Protein AF-L0NJ47-F1 (afdb_monomer)

Structure (mmCIF, N/CA/C/O backbone):
data_AF-L0NJ47-F1
#
_entry.id   AF-L0NJ47-F1
#
loop_
_atom_site.group_PDB
_atom_site.id
_atom_site.type_symbol
_atom_site.label_atom_id
_atom_site.label_alt_id
_atom_site.label_comp_id
_atom_site.label_asym_id
_atom_site.label_entity_id
_atom_site.label_seq_id
_atom_site.pdbx_PDB_ins_code
_atom_site.Cartn_x
_atom_site.Cartn_y
_atom_site.Cartn_z
_atom_site.occupancy
_atom_site.B_iso_or_equiv
_atom_site.auth_seq_id
_atom_site.auth_comp_id
_atom_site.auth_asym_id
_atom_site.auth_atom_id
_atom_site.pdbx_PDB_model_num
ATOM 1 N N . MET A 1 1 ? 11.179 1.563 -10.324 1.00 64.19 1 MET A N 1
ATOM 2 C CA . MET A 1 1 ? 9.768 1.671 -10.768 1.00 64.19 1 MET A CA 1
ATOM 3 C C . MET A 1 1 ? 8.957 0.706 -9.921 1.00 64.19 1 MET A C 1
ATOM 5 O O . MET A 1 1 ? 9.406 -0.423 -9.773 1.00 64.19 1 MET A O 1
ATOM 9 N N . GLY A 1 2 ? 7.845 1.133 -9.319 1.00 78.00 2 GLY A N 1
ATOM 10 C CA . GLY A 1 2 ? 6.955 0.209 -8.604 1.00 78.00 2 GLY A CA 1
ATOM 11 C C . GLY A 1 2 ? 6.116 -0.591 -9.601 1.00 78.00 2 GLY A C 1
ATOM 12 O O . GLY A 1 2 ? 5.526 0.007 -10.495 1.00 78.00 2 GLY A O 1
ATOM 13 N N . THR A 1 3 ? 6.097 -1.918 -9.476 1.00 94.94 3 THR A N 1
ATOM 14 C CA . THR A 1 3 ? 5.353 -2.841 -10.362 1.00 94.94 3 THR A CA 1
ATOM 15 C C . THR A 1 3 ? 4.193 -3.537 -9.647 1.00 94.94 3 THR A C 1
ATOM 17 O O . THR A 1 3 ? 3.589 -4.455 -10.192 1.00 94.94 3 THR A O 1
ATOM 20 N N . GLU A 1 4 ? 3.888 -3.115 -8.422 1.00 97.00 4 GLU A N 1
ATOM 21 C CA . GLU A 1 4 ? 2.841 -3.689 -7.580 1.00 97.00 4 GLU A CA 1
ATOM 22 C C . GLU A 1 4 ? 1.728 -2.655 -7.341 1.00 97.00 4 GLU A C 1
ATOM 24 O O . GLU A 1 4 ? 2.001 -1.464 -7.173 1.00 97.00 4 GLU A O 1
ATOM 29 N N . ILE A 1 5 ? 0.477 -3.116 -7.289 1.00 97.69 5 ILE A N 1
ATOM 30 C CA . ILE A 1 5 ? -0.688 -2.327 -6.864 1.00 97.69 5 ILE A CA 1
ATOM 31 C C . ILE A 1 5 ? -1.153 -2.869 -5.514 1.00 97.69 5 ILE A C 1
ATOM 33 O O . ILE A 1 5 ? -1.435 -4.059 -5.390 1.00 97.69 5 ILE A O 1
ATOM 37 N N . ALA A 1 6 ? -1.263 -1.998 -4.511 1.00 97.94 6 ALA A N 1
ATOM 38 C CA . ALA A 1 6 ? -1.818 -2.348 -3.208 1.00 97.94 6 ALA A CA 1
ATOM 39 C C . ALA A 1 6 ? -3.295 -1.937 -3.125 1.00 97.94 6 ALA A C 1
ATOM 41 O O . ALA A 1 6 ? -3.630 -0.778 -3.368 1.00 97.94 6 ALA A O 1
ATOM 42 N N . VAL A 1 7 ? -4.169 -2.873 -2.754 1.00 98.31 7 VAL A N 1
ATOM 43 C CA . VAL A 1 7 ? -5.616 -2.647 -2.614 1.00 98.31 7 VAL A CA 1
ATOM 44 C C . VAL A 1 7 ? -6.055 -3.031 -1.207 1.00 98.31 7 VAL A C 1
ATOM 46 O O . VAL A 1 7 ? -5.895 -4.179 -0.794 1.00 98.31 7 VAL A O 1
ATOM 49 N N . THR A 1 8 ? -6.620 -2.084 -0.463 1.00 98.50 8 THR A N 1
ATOM 50 C CA . THR A 1 8 ? -7.202 -2.348 0.857 1.00 98.50 8 THR A CA 1
ATOM 51 C C . THR A 1 8 ? -8.526 -3.110 0.719 1.00 98.50 8 THR A C 1
ATOM 53 O O . THR A 1 8 ? -9.381 -2.758 -0.092 1.00 98.50 8 THR A O 1
ATOM 56 N N . ASP A 1 9 ? -8.718 -4.159 1.523 1.00 98.19 9 ASP A N 1
ATOM 57 C CA . ASP A 1 9 ? -9.989 -4.883 1.669 1.00 98.19 9 ASP A CA 1
ATOM 58 C C . ASP A 1 9 ? -10.440 -4.784 3.139 1.00 98.19 9 ASP A C 1
ATOM 60 O O . ASP A 1 9 ? -10.168 -5.687 3.940 1.00 98.19 9 ASP A O 1
ATOM 64 N N . PRO A 1 10 ? -11.116 -3.679 3.521 1.00 98.00 10 PRO A N 1
ATOM 65 C CA . PRO A 1 10 ? -11.477 -3.422 4.912 1.00 98.00 10 PRO A CA 1
ATOM 66 C C . PRO A 1 10 ? -12.371 -4.509 5.510 1.00 98.00 10 PRO A C 1
ATOM 68 O O . PRO A 1 10 ? -12.330 -4.753 6.708 1.00 98.00 10 PRO A O 1
ATOM 71 N N . ARG A 1 11 ? -13.192 -5.170 4.683 1.00 98.00 11 ARG A N 1
ATOM 72 C CA . ARG A 1 11 ? -14.147 -6.195 5.136 1.00 98.00 11 ARG A CA 1
ATOM 73 C C . ARG A 1 11 ? -13.482 -7.533 5.445 1.00 98.00 11 ARG A C 1
ATOM 75 O O . ARG A 1 11 ? -14.120 -8.386 6.054 1.00 98.00 11 ARG A O 1
ATOM 82 N N . ARG A 1 12 ? -12.248 -7.737 4.981 1.00 97.94 12 ARG A N 1
ATOM 83 C CA . ARG A 1 12 ? -11.483 -8.976 5.167 1.00 97.94 12 ARG A CA 1
ATOM 84 C C . ARG A 1 12 ? -10.154 -8.758 5.885 1.00 97.94 12 ARG A C 1
ATOM 86 O O . ARG A 1 12 ? -9.305 -9.639 5.817 1.00 97.94 12 ARG A O 1
ATOM 93 N N . GLU A 1 13 ? -9.975 -7.602 6.527 1.00 98.25 13 GLU A N 1
ATOM 94 C CA . GLU A 1 13 ? -8.791 -7.283 7.340 1.00 98.25 13 GLU A CA 1
ATOM 95 C C . GLU A 1 13 ? -7.468 -7.551 6.595 1.00 98.25 13 GLU A C 1
ATOM 97 O O . GLU A 1 13 ? -6.550 -8.209 7.095 1.00 98.25 13 GLU A O 1
ATOM 102 N N . ARG A 1 14 ? -7.384 -7.113 5.330 1.00 98.31 14 ARG A N 1
ATOM 103 C CA . ARG A 1 14 ? -6.225 -7.406 4.477 1.00 98.31 14 ARG A CA 1
ATOM 104 C C . ARG A 1 14 ? -5.917 -6.329 3.444 1.00 98.31 14 ARG A C 1
ATOM 106 O O . ARG A 1 14 ? -6.751 -5.484 3.123 1.00 98.31 14 ARG A O 1
ATOM 113 N N . ILE A 1 15 ? -4.717 -6.419 2.882 1.00 98.50 15 ILE A N 1
ATOM 114 C CA . ILE A 1 15 ? -4.270 -5.693 1.692 1.00 98.50 15 ILE A CA 1
ATOM 115 C C . ILE A 1 15 ? -3.874 -6.718 0.630 1.00 98.50 15 ILE A C 1
ATOM 117 O O . ILE A 1 15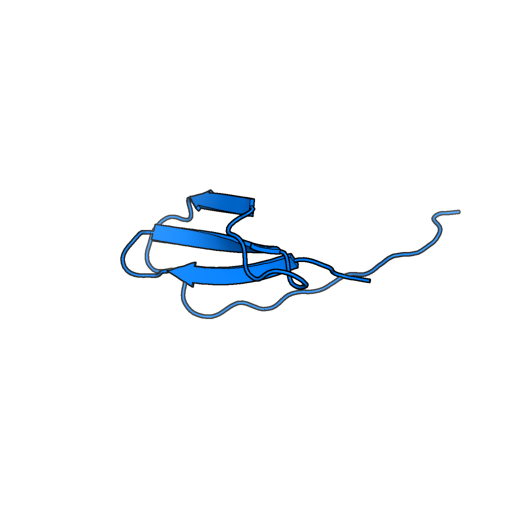 ? -3.025 -7.574 0.873 1.00 98.50 15 ILE A O 1
ATOM 121 N N . LEU A 1 16 ? -4.479 -6.624 -0.549 1.00 98.31 16 LEU A N 1
ATOM 122 C CA . LEU A 1 16 ? -4.108 -7.402 -1.728 1.00 98.31 16 LEU A CA 1
ATOM 123 C C . LEU A 1 16 ? -2.959 -6.705 -2.450 1.00 98.31 16 LEU A C 1
ATOM 125 O O . LEU A 1 16 ? -2.988 -5.488 -2.629 1.00 98.31 16 LEU A O 1
ATOM 129 N N . ILE A 1 17 ? -1.973 -7.479 -2.886 1.00 98.19 17 ILE A N 1
ATOM 130 C CA . ILE A 1 17 ? -0.880 -7.019 -3.735 1.00 98.19 17 ILE A CA 1
ATOM 131 C C . ILE A 1 17 ? -1.063 -7.663 -5.099 1.00 98.19 17 ILE A C 1
ATOM 133 O O . ILE A 1 17 ? -1.026 -8.889 -5.216 1.00 98.19 17 ILE A O 1
ATOM 137 N N . LEU A 1 18 ? -1.259 -6.835 -6.117 1.00 98.25 18 LEU A N 1
ATOM 138 C CA . LEU A 1 18 ? -1.445 -7.268 -7.496 1.00 98.25 18 LEU A CA 1
ATOM 139 C C . LEU A 1 18 ? -0.207 -6.933 -8.324 1.00 98.25 18 LEU A C 1
ATOM 141 O O . LEU A 1 18 ? 0.424 -5.897 -8.101 1.00 98.25 18 LEU A O 1
ATOM 145 N N . ASP A 1 19 ? 0.107 -7.770 -9.307 1.00 97.50 19 ASP A N 1
ATOM 146 C CA . ASP A 1 19 ? 1.017 -7.390 -10.384 1.00 97.50 19 ASP A CA 1
ATOM 147 C C . ASP A 1 19 ? 0.364 -6.308 -11.262 1.00 97.50 19 ASP A C 1
ATOM 149 O O . ASP A 1 19 ? -0.759 -6.472 -11.738 1.00 97.50 19 ASP A O 1
ATOM 153 N N . ALA A 1 20 ? 1.053 -5.189 -11.488 1.00 96.75 20 ALA A N 1
ATOM 154 C CA . ALA A 1 20 ? 0.481 -4.055 -12.215 1.00 96.75 20 ALA A CA 1
ATOM 155 C C . ALA A 1 20 ? 0.321 -4.306 -13.726 1.00 96.75 20 ALA A C 1
ATOM 157 O O . ALA A 1 20 ? -0.494 -3.644 -14.366 1.00 96.75 20 ALA A O 1
ATOM 158 N N . GLY A 1 21 ? 1.096 -5.229 -14.308 1.00 97.06 21 GLY A N 1
ATOM 159 C CA . GLY A 1 21 ? 1.047 -5.527 -15.742 1.00 97.06 21 GLY A CA 1
ATOM 160 C C . GLY A 1 21 ? -0.082 -6.484 -16.120 1.00 97.06 21 GLY A C 1
ATOM 161 O O . GLY A 1 21 ? -0.642 -6.384 -17.209 1.00 97.06 21 GLY A O 1
ATOM 162 N N . THR A 1 22 ? -0.422 -7.403 -15.220 1.00 97.38 22 THR A N 1
ATOM 163 C CA . THR A 1 22 ? -1.359 -8.508 -15.471 1.00 97.38 22 THR A CA 1
ATOM 164 C C . THR A 1 22 ? -2.627 -8.443 -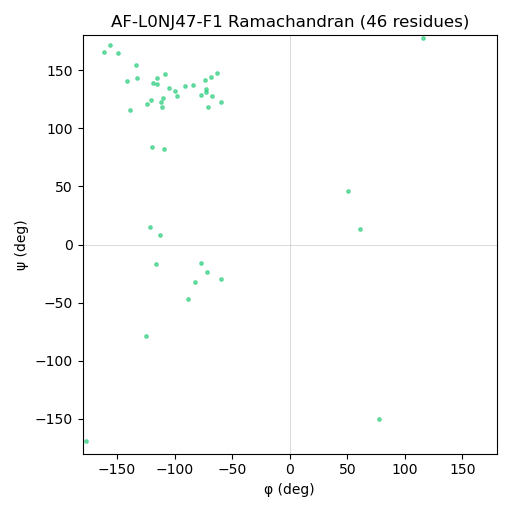14.625 1.00 97.38 22 THR A C 1
ATOM 166 O O . THR A 1 22 ? -3.600 -9.117 -14.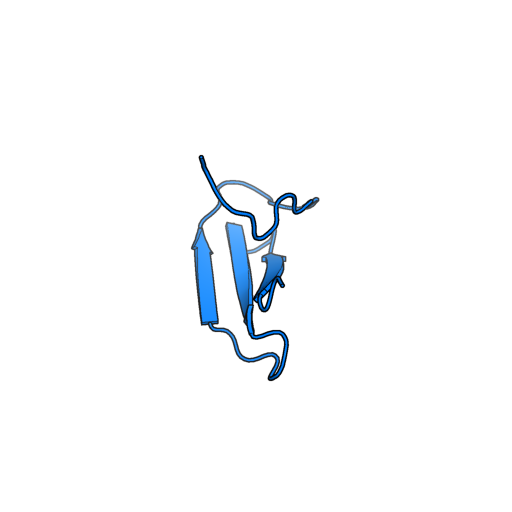951 1.00 97.38 22 THR A O 1
ATOM 169 N N . LEU A 1 23 ? -2.630 -7.645 -13.550 1.00 97.12 23 LEU A N 1
ATOM 170 C CA . LEU A 1 23 ? -3.672 -7.595 -12.515 1.00 97.12 23 LEU A CA 1
ATOM 171 C C . LEU A 1 23 ? -3.870 -8.913 -11.752 1.00 97.12 23 LEU A C 1
ATOM 173 O O . LEU A 1 23 ? -4.852 -9.063 -11.023 1.00 97.12 23 LEU A O 1
ATOM 177 N N . ALA A 1 24 ? -2.942 -9.860 -11.890 1.00 97.88 24 ALA A N 1
ATOM 178 C CA . AL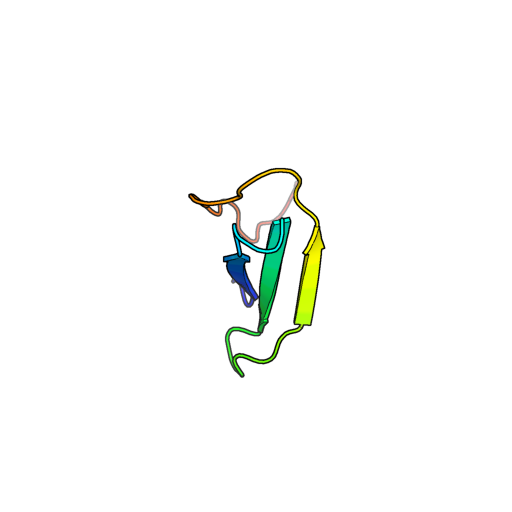A A 1 24 ? -2.959 -11.087 -11.115 1.00 97.88 24 ALA A CA 1
ATOM 179 C C . ALA A 1 24 ? -2.670 -10.797 -9.635 1.00 97.88 24 ALA A C 1
ATOM 181 O O . ALA A 1 24 ? -1.856 -9.933 -9.301 1.00 97.88 24 ALA A O 1
ATOM 182 N N . GLU A 1 25 ? -3.326 -11.537 -8.740 1.00 97.38 25 GLU A N 1
ATOM 183 C CA . GLU A 1 25 ? -3.020 -11.486 -7.311 1.00 97.38 25 GLU A CA 1
ATOM 184 C C . GLU A 1 25 ? -1.665 -12.152 -7.047 1.00 97.38 25 GLU A C 1
ATOM 186 O O . GLU A 1 25 ? -1.494 -13.346 -7.287 1.00 97.38 25 GLU A O 1
ATOM 191 N N . ASN A 1 26 ? -0.708 -11.375 -6.532 1.00 95.75 26 ASN A N 1
ATOM 192 C CA . ASN A 1 26 ? 0.618 -11.867 -6.164 1.00 95.75 26 ASN A CA 1
ATOM 193 C C . ASN A 1 26 ? 0.640 -12.389 -4.726 1.00 95.75 26 ASN A C 1
ATOM 195 O O . ASN A 1 26 ? 1.220 -13.438 -4.451 1.00 95.75 26 ASN A O 1
ATOM 199 N N . ARG A 1 27 ? 0.068 -11.623 -3.787 1.00 96.94 27 ARG A N 1
ATOM 200 C CA . ARG A 1 27 ? -0.006 -11.988 -2.363 1.00 96.94 27 ARG A CA 1
ATOM 201 C C . ARG A 1 27 ? -1.069 -11.183 -1.619 1.00 96.94 27 ARG A C 1
ATOM 203 O O . ARG A 1 27 ? -1.488 -10.120 -2.067 1.00 96.94 27 ARG A O 1
ATOM 210 N N . SER A 1 28 ? -1.411 -11.650 -0.421 1.00 97.56 28 SER A N 1
ATOM 211 C CA . SER A 1 28 ? -2.263 -10.949 0.543 1.00 97.56 28 SER A CA 1
ATOM 212 C C . SER A 1 28 ? -1.493 -10.684 1.839 1.00 97.56 28 SER A C 1
ATOM 214 O O . SER A 1 28 ? -0.775 -11.553 2.329 1.00 97.56 28 SER A O 1
ATOM 216 N N . LEU A 1 29 ? -1.671 -9.496 2.412 1.00 97.81 29 LEU A N 1
ATOM 217 C CA . LEU A 1 29 ? -1.102 -9.076 3.692 1.00 97.81 29 LEU A CA 1
ATOM 218 C C . LEU A 1 29 ? -2.231 -8.920 4.710 1.00 97.81 29 LEU A C 1
ATOM 220 O O . LEU A 1 29 ? -3.155 -8.147 4.471 1.00 97.81 29 LEU A O 1
ATOM 224 N N . ALA A 1 30 ? -2.170 -9.634 5.832 1.00 98.00 30 ALA A N 1
ATOM 225 C CA . ALA A 1 30 ? -3.135 -9.458 6.915 1.00 98.00 30 ALA A CA 1
ATOM 226 C C . ALA A 1 30 ? -2.878 -8.128 7.643 1.00 98.00 30 ALA A C 1
ATOM 228 O O . ALA A 1 30 ? -1.740 -7.830 8.008 1.00 98.00 30 ALA A O 1
ATOM 229 N N . VAL A 1 31 ? -3.932 -7.339 7.851 1.00 97.88 31 VAL A N 1
ATOM 230 C CA . VAL A 1 31 ? -3.892 -6.057 8.563 1.00 97.88 31 VAL A CA 1
ATOM 231 C C . VAL A 1 31 ? -5.125 -5.967 9.446 1.00 97.88 31 VAL A C 1
ATOM 233 O O . VAL A 1 31 ? -6.243 -5.919 8.944 1.00 97.88 31 VAL A O 1
ATOM 236 N N . THR A 1 32 ? -4.915 -5.934 10.758 1.00 96.69 32 THR A N 1
ATOM 237 C CA . THR A 1 32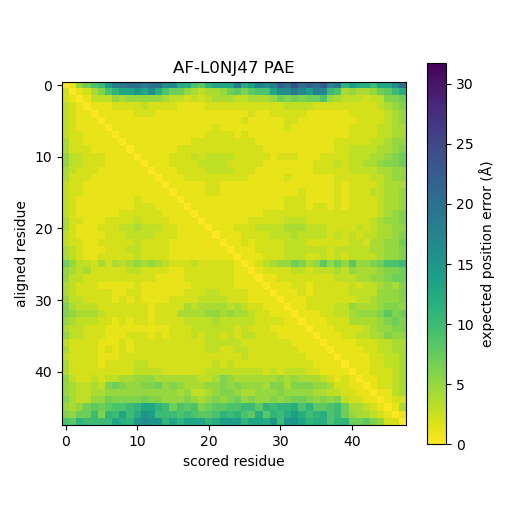 ? -5.997 -5.938 11.745 1.00 96.69 32 THR A CA 1
ATOM 238 C C . THR A 1 32 ? -6.887 -4.695 11.639 1.00 96.69 32 THR A C 1
ATOM 240 O O . THR A 1 32 ? -6.425 -3.597 11.312 1.00 96.69 32 THR A O 1
ATOM 243 N N . GLY A 1 33 ? -8.176 -4.857 11.952 1.00 96.69 33 GLY A N 1
ATOM 244 C CA . GLY A 1 33 ? -9.171 -3.790 11.850 1.00 96.69 33 GLY A CA 1
ATOM 245 C C . GLY A 1 33 ? -9.628 -3.549 10.409 1.00 96.69 33 GLY A C 1
ATOM 246 O O . GLY A 1 33 ? -9.655 -4.453 9.584 1.00 96.69 33 GLY A O 1
ATOM 247 N N . THR A 1 34 ? -10.009 -2.312 10.092 1.00 97.94 34 THR A N 1
ATOM 248 C CA . THR A 1 34 ? -10.559 -1.929 8.779 1.00 97.94 34 THR A CA 1
ATOM 249 C C . THR A 1 34 ? -9.568 -1.067 7.993 1.00 97.94 34 THR A C 1
ATOM 251 O O . THR A 1 34 ? -9.699 0.163 8.009 1.00 97.94 34 THR A O 1
ATOM 254 N N . PRO A 1 35 ? -8.570 -1.660 7.306 1.00 97.50 35 PRO A N 1
ATOM 255 C CA . PRO A 1 35 ? -7.667 -0.896 6.451 1.00 97.50 35 PRO A CA 1
ATOM 256 C C . PRO A 1 35 ? -8.477 -0.198 5.355 1.00 97.50 35 PRO A C 1
ATOM 258 O O . PRO A 1 35 ? -9.195 -0.855 4.608 1.00 97.50 35 PRO A O 1
ATOM 261 N N . PHE A 1 36 ? -8.385 1.131 5.268 1.00 97.88 36 PHE A N 1
ATOM 262 C CA . PHE A 1 36 ? -9.196 1.931 4.345 1.00 97.88 36 PHE A CA 1
ATOM 263 C C . PHE A 1 36 ? -8.323 2.809 3.450 1.00 97.88 36 PHE A C 1
ATOM 265 O O . PHE A 1 36 ? -8.056 2.441 2.307 1.00 97.88 36 PHE A O 1
ATOM 272 N N . ASN A 1 37 ? -7.829 3.929 3.979 1.00 98.25 37 ASN A N 1
ATOM 273 C CA . ASN A 1 37 ? -6.915 4.808 3.255 1.00 98.25 37 ASN A CA 1
ATOM 274 C C . ASN A 1 37 ? -5.521 4.176 3.165 1.00 98.25 37 ASN A C 1
ATOM 276 O O . ASN A 1 37 ? -5.038 3.594 4.137 1.00 98.25 37 ASN A O 1
ATOM 280 N N . ILE A 1 38 ? -4.856 4.343 2.022 1.00 97.56 38 ILE A N 1
ATOM 281 C CA . ILE A 1 38 ? -3.486 3.879 1.800 1.00 97.56 38 ILE A CA 1
ATOM 282 C C . ILE A 1 38 ? -2.707 4.909 0.980 1.00 97.56 38 ILE A C 1
ATOM 284 O O . ILE A 1 38 ? -3.245 5.520 0.059 1.00 97.56 38 ILE A O 1
ATOM 288 N N . VAL A 1 39 ? -1.436 5.103 1.329 1.00 97.88 39 VAL A N 1
ATOM 289 C CA . VAL A 1 39 ? -0.470 5.905 0.569 1.00 97.88 39 VAL A CA 1
ATOM 29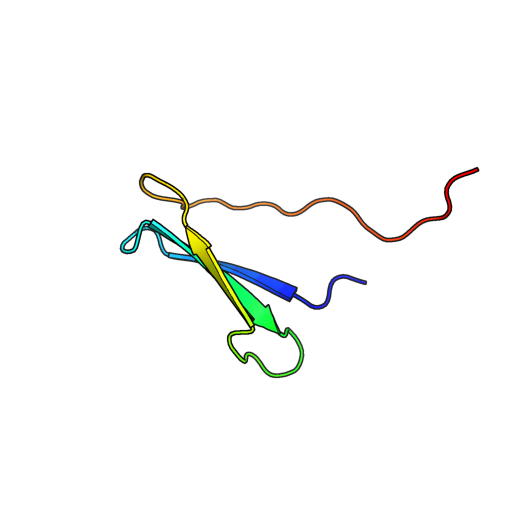0 C C . VAL A 1 39 ? 0.822 5.107 0.430 1.00 97.88 39 VAL A C 1
ATOM 292 O O . VAL A 1 39 ? 1.208 4.390 1.352 1.00 97.88 39 VAL A O 1
ATOM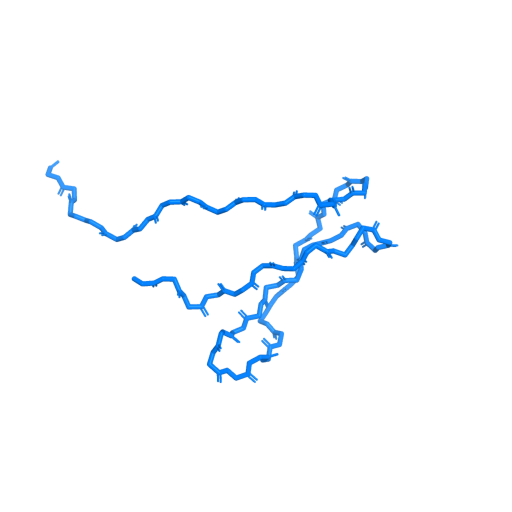 295 N N . ALA A 1 40 ? 1.486 5.223 -0.718 1.00 95.88 40 ALA A N 1
ATOM 296 C CA . ALA A 1 40 ? 2.767 4.577 -0.980 1.00 95.88 40 ALA A CA 1
ATOM 297 C C . ALA A 1 40 ? 3.857 5.637 -1.165 1.00 95.88 40 ALA A C 1
ATOM 299 O O . ALA A 1 40 ? 3.641 6.650 -1.829 1.00 95.88 40 ALA A O 1
ATOM 300 N N . VAL A 1 41 ? 5.030 5.391 -0.583 1.00 95.69 41 VAL A N 1
ATOM 301 C CA . VAL A 1 41 ? 6.220 6.243 -0.701 1.00 95.69 41 VAL A CA 1
ATOM 302 C C . VAL A 1 41 ? 7.444 5.382 -0.995 1.00 95.69 41 VAL A C 1
ATOM 304 O O . VAL A 1 41 ? 7.482 4.208 -0.629 1.00 95.69 41 VAL A O 1
ATOM 307 N N . GLY A 1 42 ? 8.455 5.973 -1.630 1.00 92.75 42 GLY A N 1
ATOM 308 C CA . GLY A 1 42 ? 9.721 5.308 -1.940 1.00 92.75 42 GLY A CA 1
ATOM 309 C C . GLY A 1 42 ? 9.987 5.153 -3.437 1.00 92.75 42 GLY A C 1
ATOM 310 O O . GLY A 1 42 ? 9.197 5.561 -4.286 1.00 92.75 42 GLY A O 1
ATOM 311 N N . GLY A 1 43 ? 11.150 4.586 -3.756 1.00 90.06 43 GLY A N 1
ATOM 312 C CA . GLY A 1 43 ? 11.656 4.434 -5.116 1.00 90.06 43 GLY A CA 1
ATOM 313 C C . GLY A 1 43 ? 12.985 3.683 -5.134 1.00 90.06 43 GLY A C 1
ATOM 314 O O . GLY A 1 43 ? 13.398 3.103 -4.134 1.00 90.06 43 GLY A O 1
ATOM 315 N N . SER A 1 44 ? 13.652 3.679 -6.283 1.00 91.00 44 SER A N 1
ATOM 316 C CA . SER A 1 44 ? 14.952 3.027 -6.463 1.00 91.00 44 SER A CA 1
ATOM 317 C C . SER A 1 44 ? 16.047 4.095 -6.506 1.00 91.00 44 SER A C 1
ATOM 319 O O . SER A 1 44 ? 15.886 5.094 -7.204 1.00 91.00 44 SER A O 1
ATOM 321 N N . GLY A 1 45 ? 17.149 3.885 -5.788 1.00 91.62 45 GLY A N 1
ATOM 322 C CA . GLY A 1 45 ? 18.295 4.794 -5.731 1.00 91.62 45 GLY A CA 1
ATOM 323 C C . GLY A 1 45 ? 19.565 4.048 -5.327 1.00 91.62 45 GLY A C 1
ATOM 324 O O . GLY A 1 45 ? 19.504 2.870 -4.976 1.00 91.62 45 GLY A O 1
ATOM 325 N N . ILE A 1 46 ? 20.711 4.720 -5.406 1.00 94.00 46 ILE A N 1
ATOM 326 C CA . ILE A 1 46 ? 22.017 4.159 -5.039 1.00 94.00 46 ILE A CA 1
ATOM 327 C C . ILE A 1 46 ? 22.364 4.644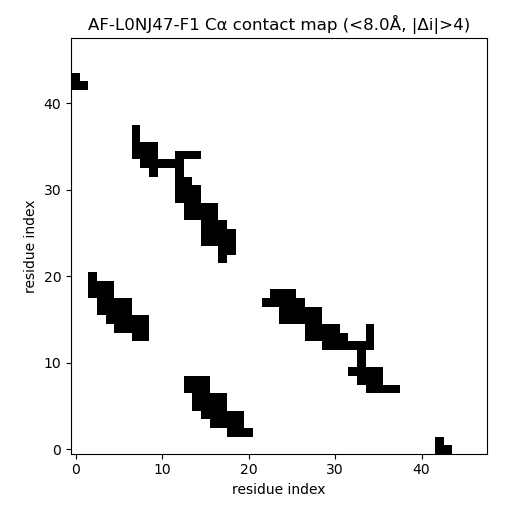 -3.628 1.00 94.00 46 ILE A C 1
ATOM 329 O O . ILE A 1 46 ? 22.244 5.837 -3.355 1.00 94.00 46 ILE A O 1
ATOM 333 N N . ASN A 1 47 ? 22.786 3.735 -2.746 1.00 87.62 47 ASN A N 1
ATOM 334 C CA . ASN A 1 47 ? 23.356 4.095 -1.446 1.00 87.62 47 ASN A CA 1
ATOM 335 C C . ASN A 1 47 ? 24.876 4.228 -1.595 1.00 87.62 47 ASN A C 1
ATOM 337 O O . ASN A 1 47 ? 25.493 3.392 -2.259 1.00 87.62 47 ASN A O 1
ATOM 341 N N . HIS A 1 48 ? 25.445 5.273 -0.999 1.00 76.62 48 HIS A N 1
ATOM 342 C CA . HIS A 1 48 ? 26.887 5.523 -0.954 1.00 76.62 48 HIS A CA 1
ATOM 343 C C . HIS A 1 48 ? 27.506 4.961 0.324 1.00 76.62 48 HIS A C 1
ATOM 345 O O . HIS A 1 48 ? 26.825 5.024 1.373 1.00 76.62 48 HIS A O 1
#

Radius of gyration: 12.8 Å; Cα contacts (8 Å, |Δi|>4): 77; chains: 1; bounding box: 41×18×28 Å

pLDDT: mean 95.19, std 6.39, range [64.19, 98.5]

Organism: NCBI:txid1125847

Mean predicted aligned error: 3.16 Å

Secondary structure (DSSP, 8-state):
---EEEEEEGGGTEEEEEETTT--EEEEEE-SS---------------

Foldseek 3Di:
DDQWDWDFDQVQQWIFIAGNVPRHTPDIGHHPHGDDDDDDDDDDDDDD

Nearest PDB structures (foldseek):
  6cmk-assembly1_B  TM=9.672E-01  e=8.495E-04  Citrobacter koseri ATCC BAA-895
  6n01-assembly4_D  TM=9.775E-01  e=2.217E-03  Citrobacter koseri ATCC BAA-895
  6ck1-assembly1_C  TM=9.660E-01  e=3.052E-03  Paracoccus denitrificans PD1222
  6n01-assembly2_A  TM=9.643E-01  e=5.785E-03  Citrobacter koseri ATCC BAA-895
  6ck1-assembly1_A  TM=9.562E-01  e=1.509E-02  Paracoccus denitrificans PD1222

Sequence (48 aa):
MGTEIAVTDPRRERILILDAGTLAENRSLAVTGTPFNIVAVGGSGINH

Solvent-accessible surface area (backbone atoms only — not comparable to full-atom values): 3203 Å² total; per-residue (Å²): 121,89,60,66,43,81,43,62,36,38,92,71,26,25,34,40,33,23,36,62,91,76,68,45,81,73,50,75,44,8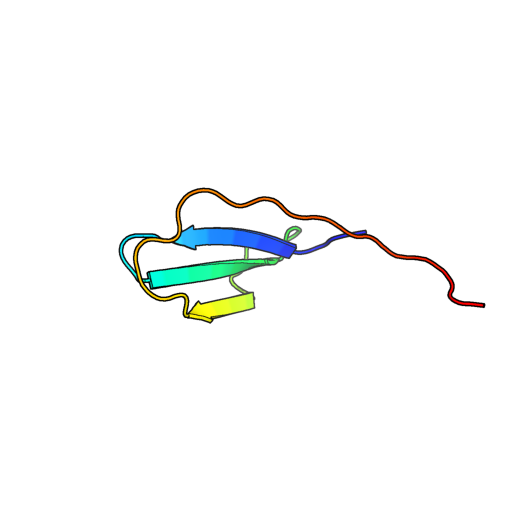5,38,87,64,65,44,67,89,84,86,88,86,88,83,79,83,85,86,132